Protein AF-A0A849DNP9-F1 (afdb_monomer_lite)

Radius of gyration: 22.74 Å; chains: 1; bounding box: 44×18×67 Å

Sequence (99 aa):
MVTGETSAVDPVRLRAVASEVEQAVAALDTAHRSRDGLLTPELPNWGAT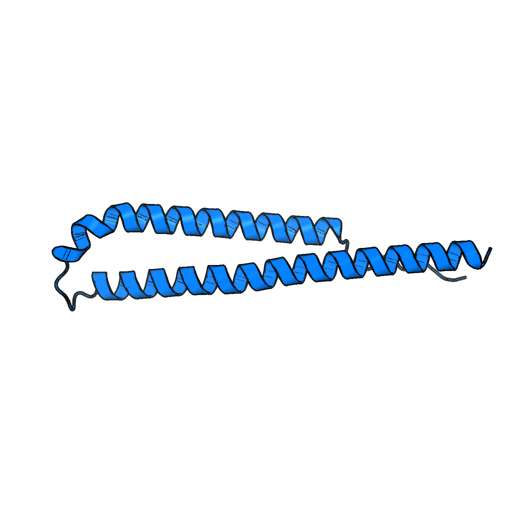SSARAASAAWATFVGRLAGDVRGLVDGMRTAADGYTAADANAARLLEKGR

Structure (mmCIF, N/CA/C/O backbone):
data_AF-A0A849DNP9-F1
#
_entry.id   AF-A0A849DNP9-F1
#
loop_
_atom_site.group_PDB
_atom_site.id
_atom_site.type_symbol
_atom_site.label_atom_id
_atom_site.label_alt_id
_atom_site.label_comp_id
_atom_site.label_asym_id
_atom_site.label_entity_id
_atom_site.label_seq_id
_atom_site.pdbx_PDB_ins_code
_atom_site.Cartn_x
_atom_site.Cartn_y
_atom_site.Cartn_z
_atom_s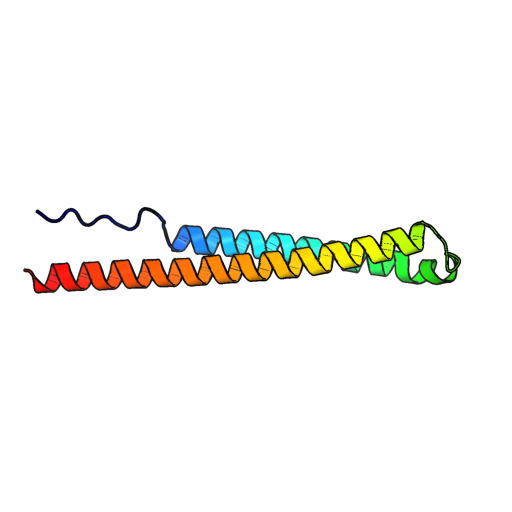ite.occupancy
_atom_site.B_iso_or_equiv
_atom_site.auth_seq_id
_atom_site.auth_comp_id
_atom_site.auth_asym_id
_atom_site.auth_atom_id
_atom_site.pdbx_PDB_model_num
ATOM 1 N N . MET A 1 1 ? -18.114 -9.471 40.247 1.00 35.16 1 MET A N 1
ATOM 2 C CA . MET A 1 1 ? -17.106 -8.408 40.064 1.00 35.16 1 MET A CA 1
ATOM 3 C C . MET A 1 1 ? -16.629 -8.530 38.626 1.00 35.16 1 MET A C 1
ATOM 5 O O . MET A 1 1 ? -15.911 -9.471 38.329 1.00 35.16 1 MET A O 1
ATOM 9 N N . VAL A 1 2 ? -17.171 -7.719 37.714 1.00 39.12 2 VAL A N 1
ATOM 10 C CA . VAL A 1 2 ? -16.818 -7.781 36.286 1.00 39.12 2 VAL A CA 1
ATOM 11 C C . VAL A 1 2 ? -15.537 -6.976 36.122 1.00 39.12 2 VAL A C 1
ATOM 13 O O . VAL A 1 2 ? -15.555 -5.754 36.243 1.00 39.12 2 VAL A O 1
ATOM 16 N N . THR A 1 3 ? -14.414 -7.663 35.953 1.00 42.81 3 THR A N 1
ATOM 17 C CA . THR A 1 3 ? -13.160 -7.041 35.537 1.00 42.81 3 THR A CA 1
ATOM 18 C C . THR A 1 3 ? -13.370 -6.540 34.117 1.00 42.81 3 THR A C 1
ATOM 20 O O . THR A 1 3 ? -13.560 -7.342 33.208 1.00 42.81 3 THR A O 1
ATOM 23 N N . GLY A 1 4 ? -13.432 -5.220 33.940 1.00 44.94 4 GLY A N 1
ATOM 24 C CA . GLY A 1 4 ? -13.426 -4.611 32.617 1.00 44.94 4 GLY A CA 1
ATOM 25 C C . GLY A 1 4 ? -12.100 -4.943 31.950 1.00 44.94 4 GLY A C 1
ATOM 26 O O . GLY A 1 4 ? -11.098 -4.292 32.229 1.00 44.94 4 GLY A O 1
ATOM 27 N N . GLU A 1 5 ? -12.077 -5.996 31.139 1.00 47.94 5 GLU A N 1
ATOM 28 C CA . GLU A 1 5 ? -10.987 -6.232 30.204 1.00 47.94 5 GLU A CA 1
ATOM 29 C C . GLU A 1 5 ? -11.062 -5.117 29.166 1.00 47.94 5 GLU A C 1
ATOM 31 O O . GLU A 1 5 ? -11.833 -5.176 28.211 1.00 47.94 5 GLU A O 1
ATOM 36 N N . THR A 1 6 ? -10.289 -4.058 29.398 1.00 53.12 6 THR A N 1
ATOM 37 C CA . THR A 1 6 ? -9.829 -3.167 28.338 1.00 53.12 6 THR A CA 1
ATOM 38 C C . THR A 1 6 ? -9.326 -4.061 27.214 1.00 53.12 6 THR A C 1
ATOM 40 O O . THR A 1 6 ? -8.527 -4.965 27.482 1.00 53.12 6 THR A O 1
ATOM 43 N N . SER A 1 7 ? -9.820 -3.862 25.991 1.00 54.88 7 SER A N 1
ATOM 44 C CA . SER A 1 7 ? -9.372 -4.623 24.827 1.00 54.88 7 SER A CA 1
ATOM 45 C C . SER A 1 7 ? -7.850 -4.825 24.867 1.00 54.88 7 SER A C 1
ATOM 47 O O . SER A 1 7 ? -7.100 -3.862 25.024 1.00 54.88 7 SER A O 1
ATOM 49 N N . ALA A 1 8 ? -7.371 -6.068 24.729 1.00 68.88 8 ALA A N 1
ATOM 50 C CA . ALA A 1 8 ? -5.933 -6.374 24.731 1.00 68.88 8 ALA A CA 1
ATOM 51 C C . ALA A 1 8 ? -5.159 -5.631 23.616 1.00 68.88 8 ALA A C 1
ATOM 53 O O . ALA A 1 8 ? -3.927 -5.609 23.608 1.00 68.88 8 ALA A O 1
ATOM 54 N N . VAL A 1 9 ? -5.886 -5.025 22.673 1.00 74.75 9 VAL A N 1
ATOM 55 C CA . VAL A 1 9 ? -5.376 -4.226 21.566 1.00 74.75 9 VAL A CA 1
ATOM 56 C C . VAL A 1 9 ? -5.774 -2.763 21.763 1.00 74.75 9 VAL A C 1
ATOM 58 O O . VAL A 1 9 ? -6.956 -2.427 21.725 1.00 74.75 9 VAL A O 1
ATOM 61 N N . ASP A 1 10 ? -4.771 -1.894 21.906 1.00 86.06 10 ASP A N 1
ATOM 62 C CA . ASP A 1 10 ? -4.949 -0.441 21.972 1.00 86.06 10 ASP A CA 1
ATOM 63 C C . ASP A 1 10 ? -5.261 0.135 20.571 1.00 86.06 10 ASP A C 1
ATOM 65 O O . ASP A 1 10 ? -4.401 0.090 19.675 1.00 86.06 10 ASP A O 1
ATOM 69 N N . PRO A 1 11 ? -6.459 0.711 20.355 1.00 87.38 11 PRO A N 1
ATOM 70 C CA . PRO A 1 11 ? -6.846 1.273 19.066 1.00 87.38 11 PRO A CA 1
ATOM 71 C C . PRO A 1 11 ? -6.008 2.495 18.657 1.00 87.38 11 PRO A C 1
ATOM 73 O O . PRO A 1 11 ? -5.878 2.765 17.463 1.00 87.38 11 PRO A O 1
ATOM 76 N N . VAL A 1 12 ? -5.409 3.238 19.597 1.00 89.75 12 VAL A N 1
ATOM 77 C CA . VAL A 1 12 ? -4.493 4.350 19.281 1.00 89.75 12 VAL A CA 1
ATOM 78 C C . VAL A 1 12 ? -3.210 3.804 18.669 1.00 89.75 12 VAL A C 1
ATOM 80 O O . VAL A 1 12 ? -2.789 4.256 17.602 1.00 89.75 12 VAL A O 1
ATOM 83 N N . ARG A 1 13 ? -2.626 2.779 19.295 1.00 90.31 13 ARG A N 1
ATOM 84 C CA . ARG A 1 13 ? -1.426 2.114 18.782 1.00 90.31 13 ARG A CA 1
ATOM 85 C C . ARG A 1 13 ? -1.663 1.494 17.407 1.00 90.31 13 ARG A C 1
ATOM 87 O O . ARG A 1 13 ? -0.804 1.608 16.537 1.00 90.31 13 ARG A O 1
ATOM 94 N N . LEU A 1 14 ? -2.831 0.895 17.178 1.00 90.38 14 LEU A N 1
ATOM 95 C CA . LEU A 1 14 ? -3.171 0.309 15.881 1.00 90.38 14 LEU A CA 1
ATOM 96 C C . LEU A 1 14 ? -3.264 1.370 14.766 1.00 90.38 14 LEU A C 1
ATOM 98 O O . LEU A 1 14 ? -2.750 1.159 13.667 1.00 90.38 14 LEU A O 1
ATOM 102 N N . ARG A 1 15 ? -3.835 2.548 15.058 1.00 92.12 15 ARG A N 1
ATOM 103 C CA . ARG A 1 15 ? -3.854 3.693 14.124 1.00 92.12 15 ARG A CA 1
ATOM 104 C C . ARG A 1 15 ? -2.457 4.270 13.871 1.00 92.12 15 ARG A C 1
ATOM 106 O O . ARG A 1 15 ? -2.173 4.689 12.747 1.00 92.12 15 ARG A O 1
ATOM 113 N N . ALA A 1 16 ? -1.586 4.273 14.882 1.00 92.50 16 ALA A N 1
ATOM 114 C CA . ALA A 1 16 ? -0.197 4.704 14.735 1.00 92.50 16 ALA A CA 1
ATOM 115 C C . ALA A 1 16 ? 0.572 3.781 13.777 1.00 92.50 16 ALA A C 1
ATOM 117 O O . ALA A 1 16 ? 1.138 4.265 12.800 1.00 92.50 16 ALA A O 1
ATOM 118 N N . VAL A 1 17 ? 0.482 2.458 13.968 1.00 92.00 17 VAL A N 1
ATOM 119 C CA . VAL A 1 17 ? 1.088 1.469 13.056 1.00 92.00 17 VAL A CA 1
ATOM 120 C C . VAL A 1 17 ? 0.549 1.626 11.632 1.00 92.00 17 VAL A C 1
ATOM 122 O O . VAL A 1 17 ? 1.319 1.621 10.675 1.00 92.00 17 VAL A O 1
ATOM 125 N N . ALA A 1 18 ? -0.761 1.836 11.471 1.00 93.31 18 ALA A N 1
ATOM 126 C CA . ALA A 1 18 ? -1.353 2.097 10.161 1.00 93.31 18 ALA A CA 1
ATOM 127 C C . ALA A 1 18 ? -0.762 3.342 9.478 1.00 93.31 18 ALA A C 1
ATOM 129 O O . ALA A 1 18 ? -0.476 3.316 8.283 1.00 93.31 18 ALA A O 1
ATOM 130 N N . SER A 1 19 ? -0.520 4.406 10.244 1.00 93.75 19 SER A N 1
ATOM 131 C CA . SER A 1 19 ? 0.093 5.640 9.740 1.00 93.75 19 SER A CA 1
ATOM 132 C C . SER A 1 19 ? 1.566 5.451 9.359 1.00 93.75 19 SER A C 1
ATOM 134 O O . SER A 1 19 ? 2.002 5.972 8.335 1.00 93.75 19 SER A O 1
ATOM 136 N N . GLU A 1 20 ? 2.336 4.698 10.148 1.00 93.81 20 GLU A N 1
ATOM 137 C CA . GLU A 1 20 ? 3.742 4.380 9.849 1.00 93.81 20 GLU A CA 1
ATOM 138 C C . GLU A 1 20 ? 3.874 3.560 8.561 1.00 93.81 20 GLU A C 1
ATOM 140 O O . GLU A 1 20 ? 4.697 3.860 7.694 1.00 93.81 20 GLU A O 1
ATOM 145 N N . VAL A 1 21 ? 3.016 2.552 8.407 1.00 92.69 21 VAL A N 1
ATOM 146 C CA . VAL A 1 21 ? 2.964 1.704 7.214 1.00 92.69 21 VAL A CA 1
ATOM 147 C C . VAL A 1 21 ? 2.591 2.524 5.969 1.00 92.69 21 VAL A C 1
ATOM 149 O O . VAL A 1 21 ? 3.209 2.364 4.914 1.00 92.69 21 VAL A O 1
ATOM 152 N N . GLU A 1 22 ? 1.635 3.448 6.085 1.00 92.19 22 GLU A N 1
ATOM 153 C CA . GLU A 1 22 ? 1.254 4.353 4.994 1.00 92.19 22 GLU A CA 1
ATOM 154 C C . GLU A 1 22 ? 2.409 5.286 4.584 1.00 92.19 22 GLU A C 1
ATOM 156 O O . GLU A 1 22 ? 2.680 5.452 3.391 1.00 92.19 22 GLU A O 1
ATOM 161 N N . GLN A 1 23 ? 3.156 5.831 5.551 1.00 92.38 23 GLN A N 1
ATOM 162 C CA . GLN A 1 23 ? 4.345 6.650 5.281 1.00 92.38 23 GLN A CA 1
ATOM 163 C C . GLN A 1 23 ? 5.445 5.859 4.563 1.00 92.38 23 GLN A C 1
ATOM 165 O O . GLN A 1 23 ? 6.052 6.368 3.617 1.00 92.38 23 GLN A O 1
ATOM 170 N N . ALA A 1 24 ? 5.683 4.608 4.965 1.00 90.50 24 ALA A N 1
ATOM 171 C CA . ALA A 1 24 ? 6.672 3.748 4.321 1.00 90.50 24 ALA A CA 1
ATOM 172 C C . ALA A 1 24 ? 6.328 3.481 2.843 1.00 90.50 24 ALA A C 1
ATOM 174 O O . ALA A 1 24 ? 7.207 3.533 1.979 1.00 90.50 24 ALA A O 1
ATOM 175 N N . VAL A 1 25 ? 5.049 3.264 2.523 1.00 90.75 25 VAL A N 1
ATOM 176 C CA . VAL A 1 25 ? 4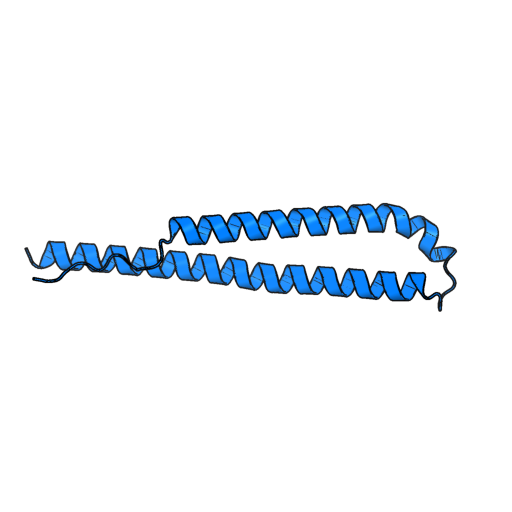.606 3.088 1.130 1.00 90.75 25 VAL A CA 1
ATOM 177 C C . VAL A 1 25 ? 4.694 4.379 0.330 1.00 90.75 25 VAL A C 1
ATOM 179 O O . VAL A 1 25 ? 5.123 4.339 -0.822 1.00 90.75 25 VAL A O 1
ATOM 182 N N . ALA A 1 26 ? 4.372 5.528 0.923 1.00 89.00 26 ALA A N 1
ATOM 183 C CA . ALA A 1 26 ? 4.557 6.818 0.261 1.00 89.00 26 ALA A CA 1
ATOM 184 C C . ALA A 1 26 ? 6.037 7.087 -0.085 1.00 89.00 26 ALA A C 1
ATOM 186 O O . ALA A 1 26 ? 6.347 7.618 -1.159 1.00 89.00 26 ALA A O 1
ATOM 187 N N . ALA A 1 27 ? 6.963 6.681 0.791 1.00 90.50 27 ALA A N 1
ATOM 188 C CA . ALA A 1 27 ? 8.398 6.754 0.530 1.00 90.50 27 ALA A CA 1
ATOM 189 C C . ALA A 1 27 ? 8.823 5.814 -0.613 1.00 90.50 27 ALA A C 1
ATOM 191 O O . ALA A 1 27 ? 9.572 6.230 -1.500 1.00 90.50 27 ALA A O 1
ATOM 192 N N . LEU A 1 28 ? 8.306 4.579 -0.640 1.00 89.94 28 LEU A N 1
ATOM 193 C CA . LEU A 1 28 ? 8.564 3.627 -1.722 1.00 89.94 28 LEU A CA 1
ATOM 194 C C . LEU A 1 28 ? 8.041 4.132 -3.075 1.00 89.94 28 LEU A C 1
ATOM 196 O O . LEU A 1 28 ? 8.759 4.062 -4.071 1.00 89.94 28 LEU A O 1
ATOM 200 N N . ASP A 1 29 ? 6.824 4.674 -3.114 1.00 89.12 29 ASP A N 1
ATOM 201 C CA . ASP A 1 29 ? 6.237 5.254 -4.326 1.00 89.12 29 ASP A CA 1
ATOM 202 C C . ASP A 1 29 ? 7.056 6.451 -4.832 1.00 89.12 29 ASP A C 1
ATOM 204 O O . ASP A 1 29 ? 7.342 6.576 -6.024 1.00 89.12 29 ASP A O 1
ATOM 208 N N . THR A 1 30 ? 7.529 7.301 -3.919 1.00 91.25 30 THR A N 1
ATOM 209 C CA . THR A 1 30 ? 8.418 8.419 -4.263 1.00 91.25 30 THR A CA 1
ATOM 210 C C . THR A 1 30 ? 9.740 7.924 -4.857 1.00 91.25 30 THR A C 1
ATOM 212 O O . THR A 1 30 ? 10.190 8.445 -5.881 1.00 91.25 30 THR A O 1
ATOM 215 N N . ALA A 1 31 ? 10.348 6.894 -4.263 1.00 89.44 31 ALA A N 1
ATOM 216 C CA . ALA A 1 31 ? 11.560 6.277 -4.795 1.00 89.44 31 ALA A CA 1
ATOM 217 C C . ALA A 1 31 ? 11.319 5.647 -6.178 1.00 89.44 31 ALA A C 1
ATOM 219 O O . ALA A 1 31 ? 12.147 5.805 -7.078 1.00 89.44 31 ALA A O 1
ATOM 220 N N . HIS A 1 32 ? 10.170 4.995 -6.379 1.00 89.31 32 HIS A N 1
ATOM 221 C CA . HIS A 1 32 ? 9.776 4.433 -7.668 1.00 89.31 32 HIS A CA 1
ATOM 222 C C . HIS A 1 32 ? 9.615 5.515 -8.741 1.00 89.31 32 HIS A C 1
ATOM 224 O O . HIS A 1 32 ? 10.205 5.372 -9.810 1.00 89.31 32 HIS A O 1
ATOM 230 N N . ARG A 1 33 ? 8.909 6.614 -8.446 1.00 88.62 33 ARG A N 1
ATOM 231 C CA . ARG A 1 33 ? 8.745 7.753 -9.366 1.00 88.62 33 ARG A CA 1
ATOM 232 C C . ARG A 1 33 ? 10.071 8.428 -9.705 1.00 88.62 33 ARG A C 1
ATOM 234 O O . ARG A 1 33 ? 10.299 8.771 -10.860 1.00 88.62 33 ARG A O 1
ATOM 241 N N . SER A 1 34 ? 10.960 8.585 -8.723 1.00 90.62 34 SER A N 1
ATOM 242 C CA . SER A 1 34 ? 12.311 9.119 -8.945 1.00 90.62 34 SER A CA 1
ATOM 243 C C . SER A 1 34 ? 13.107 8.230 -9.905 1.00 90.62 34 SER A C 1
ATOM 245 O O . SER A 1 34 ? 13.638 8.697 -10.913 1.00 90.62 34 SER A O 1
ATOM 247 N N . ARG A 1 35 ? 13.110 6.918 -9.649 1.00 88.50 35 ARG A N 1
ATOM 248 C CA . ARG A 1 35 ? 13.741 5.919 -10.515 1.00 88.50 35 ARG A CA 1
ATOM 249 C C . ARG A 1 35 ? 13.130 5.912 -11.917 1.00 88.50 35 ARG A C 1
ATOM 251 O O . ARG A 1 35 ? 13.870 5.867 -12.892 1.00 88.50 35 ARG A O 1
ATOM 258 N N . ASP A 1 36 ? 11.814 6.008 -12.047 1.00 86.00 36 ASP A N 1
ATOM 259 C CA . ASP A 1 36 ? 11.159 6.077 -13.354 1.00 86.00 36 ASP A CA 1
ATOM 260 C C . ASP A 1 36 ? 11.515 7.365 -14.105 1.00 86.00 36 ASP A C 1
ATOM 262 O O . ASP A 1 36 ? 11.749 7.313 -15.311 1.00 86.00 36 ASP A O 1
ATOM 266 N N . GLY A 1 37 ? 11.661 8.495 -13.409 1.00 85.75 37 GLY A N 1
ATOM 267 C CA . GLY A 1 37 ? 12.164 9.740 -13.994 1.00 85.75 37 GLY A CA 1
ATOM 268 C C . GLY A 1 37 ? 13.582 9.610 -14.559 1.00 85.75 37 GLY A C 1
ATOM 269 O O . GLY A 1 37 ? 13.865 10.152 -15.625 1.00 85.75 37 GLY A O 1
ATOM 270 N N . LEU A 1 38 ? 14.450 8.839 -13.896 1.00 87.88 38 LEU A N 1
ATOM 271 C CA . LEU A 1 38 ? 15.810 8.558 -14.372 1.00 87.88 38 LEU A CA 1
ATOM 272 C C . LEU A 1 38 ? 15.840 7.588 -15.558 1.00 87.88 38 LEU A C 1
ATOM 274 O O . LEU A 1 38 ? 16.702 7.706 -16.423 1.00 87.88 38 LEU A O 1
ATOM 278 N N . LEU A 1 39 ? 14.924 6.619 -15.602 1.00 85.25 39 LEU A N 1
ATOM 279 C CA . LEU A 1 39 ? 14.960 5.546 -16.597 1.00 85.25 39 LEU A CA 1
ATOM 280 C C . LEU A 1 39 ? 14.108 5.813 -17.834 1.00 85.25 39 LEU A C 1
ATOM 282 O O . LEU A 1 39 ? 14.401 5.268 -18.893 1.00 85.25 39 LEU A O 1
ATOM 286 N N . THR A 1 40 ? 13.070 6.644 -17.733 1.00 84.31 40 THR A N 1
ATOM 287 C CA . THR A 1 40 ? 12.193 6.976 -18.867 1.00 84.31 40 THR A CA 1
ATOM 288 C C . THR A 1 40 ? 12.962 7.495 -20.092 1.00 84.31 40 THR A C 1
ATOM 290 O O . THR A 1 40 ? 12.657 7.030 -21.192 1.00 84.31 40 THR A O 1
ATOM 293 N N . PRO A 1 41 ? 13.982 8.368 -19.951 1.00 85.00 41 PRO A N 1
ATOM 294 C CA . PRO A 1 41 ? 14.811 8.804 -21.080 1.00 85.00 41 PRO A CA 1
ATOM 295 C C . PRO A 1 41 ? 15.628 7.677 -21.728 1.00 85.00 41 PRO A C 1
ATOM 297 O O . PRO A 1 41 ? 15.917 7.739 -22.918 1.00 85.00 41 PRO A O 1
ATOM 300 N N . GLU A 1 42 ? 15.969 6.636 -20.964 1.00 84.56 42 GLU A N 1
ATOM 301 C CA . GLU A 1 42 ? 16.799 5.512 -21.412 1.00 84.56 42 GLU A CA 1
ATOM 302 C C . GLU A 1 42 ? 15.981 4.370 -22.041 1.00 84.56 42 GLU A C 1
ATOM 304 O O . GLU A 1 42 ? 16.494 3.606 -22.860 1.00 84.56 42 GLU A O 1
ATOM 309 N N . LEU A 1 43 ? 14.687 4.262 -21.712 1.00 81.62 43 LEU A N 1
ATOM 310 C CA . LEU A 1 43 ? 13.790 3.207 -22.208 1.00 81.62 43 LEU A CA 1
ATOM 311 C C . LEU A 1 43 ? 13.740 3.052 -23.743 1.00 81.62 43 LEU A C 1
ATOM 313 O O . LEU A 1 43 ? 13.597 1.911 -24.193 1.00 81.62 43 LEU A O 1
ATOM 317 N N . PRO A 1 44 ? 13.827 4.116 -24.568 1.00 84.75 44 PRO A N 1
ATOM 318 C CA . PRO A 1 44 ? 13.902 3.980 -26.024 1.00 84.75 44 PRO A CA 1
ATOM 319 C C . PRO A 1 44 ? 15.209 3.337 -26.512 1.00 84.75 44 PRO A C 1
ATOM 321 O O . PRO A 1 44 ? 15.203 2.653 -27.534 1.00 84.75 44 PRO A O 1
ATOM 324 N N . ASN A 1 45 ? 16.308 3.520 -25.773 1.00 86.19 45 ASN A N 1
ATOM 325 C CA . ASN A 1 45 ? 17.632 2.972 -26.095 1.00 86.19 45 ASN A CA 1
ATOM 326 C C . ASN A 1 45 ? 17.746 1.499 -25.686 1.00 86.19 45 ASN A C 1
ATOM 328 O O . ASN A 1 45 ? 18.524 0.723 -26.241 1.00 86.19 45 ASN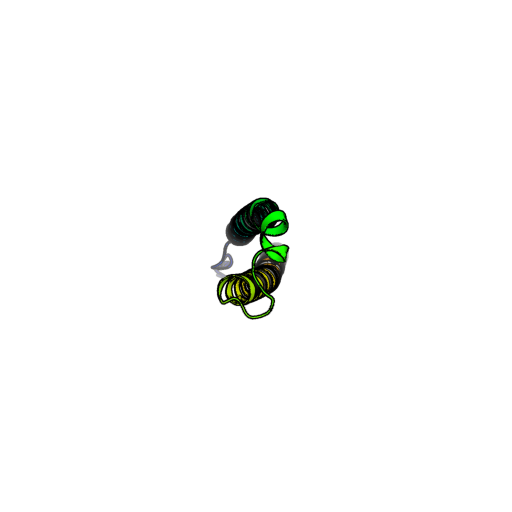 A O 1
ATOM 332 N N . TRP A 1 46 ? 16.946 1.097 -24.703 1.00 81.75 46 TRP A N 1
ATOM 333 C CA . TRP A 1 46 ? 16.813 -0.279 -24.266 1.00 81.75 46 TRP A CA 1
ATOM 334 C C . TRP A 1 46 ? 15.919 -1.011 -25.262 1.00 81.75 46 TRP A C 1
ATOM 336 O O . TRP A 1 46 ? 14.692 -0.980 -25.145 1.00 81.75 46 TRP A O 1
ATOM 346 N N . GLY A 1 47 ? 16.536 -1.648 -26.263 1.00 81.19 47 GLY A N 1
ATOM 347 C CA . GLY A 1 47 ? 15.833 -2.422 -27.290 1.00 81.19 47 GLY A CA 1
ATOM 348 C C . GLY A 1 47 ? 14.676 -3.255 -26.717 1.00 81.19 47 GLY A C 1
ATOM 349 O O . GLY A 1 47 ? 14.711 -3.679 -25.558 1.00 81.19 47 GLY A O 1
ATOM 350 N N . ALA A 1 48 ? 13.627 -3.472 -27.516 1.00 76.19 48 ALA A N 1
ATOM 351 C CA . ALA A 1 48 ? 12.316 -3.933 -27.040 1.00 76.19 48 ALA A CA 1
ATOM 352 C C . ALA A 1 48 ? 12.340 -5.208 -26.167 1.00 76.19 48 ALA A C 1
ATOM 354 O O . ALA A 1 48 ? 11.490 -5.363 -25.295 1.00 76.19 48 ALA A O 1
ATOM 355 N N . THR A 1 49 ? 13.325 -6.088 -26.364 1.00 77.69 49 THR A N 1
ATOM 356 C CA . THR A 1 49 ? 13.510 -7.356 -25.638 1.00 77.69 49 THR A CA 1
ATOM 357 C C . THR A 1 49 ? 14.603 -7.306 -24.566 1.00 77.69 49 THR A C 1
ATOM 359 O O . THR A 1 49 ? 15.037 -8.346 -24.074 1.00 77.69 49 THR A O 1
ATOM 362 N N . SER A 1 50 ? 15.101 -6.121 -24.218 1.00 88.81 50 SER A N 1
ATOM 363 C CA . SER A 1 50 ? 16.172 -5.986 -23.233 1.00 88.81 50 SER A CA 1
ATOM 364 C C . SER A 1 50 ? 15.717 -6.448 -21.845 1.00 88.81 50 SER A C 1
ATOM 366 O O . SER A 1 50 ? 14.619 -6.135 -21.373 1.00 88.81 50 SER A O 1
ATOM 368 N N . SER A 1 51 ? 16.607 -7.161 -21.154 1.00 87.44 51 SER A N 1
ATOM 369 C CA . SER A 1 51 ? 16.402 -7.592 -19.769 1.00 87.44 51 SER A CA 1
ATOM 370 C C . SER A 1 51 ? 16.154 -6.408 -18.830 1.00 87.44 51 SER A C 1
ATOM 372 O O . SER A 1 51 ? 15.345 -6.520 -17.913 1.00 87.44 51 SER A O 1
ATOM 374 N N . ALA A 1 52 ? 16.773 -5.254 -19.098 1.00 85.12 52 ALA A N 1
ATOM 375 C CA . ALA A 1 52 ? 16.555 -4.016 -18.354 1.00 85.12 52 ALA A CA 1
ATOM 376 C C . ALA A 1 52 ? 15.096 -3.530 -18.437 1.00 85.12 52 ALA A C 1
ATOM 378 O O . ALA A 1 52 ? 14.495 -3.188 -17.416 1.00 85.12 52 ALA A O 1
ATOM 379 N N . ARG A 1 53 ? 14.485 -3.559 -19.629 1.00 84.25 53 ARG A N 1
ATOM 380 C CA . ARG A 1 53 ? 13.079 -3.175 -19.821 1.00 84.25 53 ARG A CA 1
ATOM 381 C C . ARG A 1 53 ? 12.124 -4.156 -19.141 1.00 84.25 53 ARG A C 1
ATOM 383 O O . ARG A 1 53 ? 11.192 -3.719 -18.466 1.00 84.25 53 ARG A O 1
ATOM 390 N N . ALA A 1 54 ? 12.385 -5.459 -19.257 1.00 88.88 54 ALA A N 1
ATOM 391 C CA . ALA A 1 54 ? 11.601 -6.491 -18.577 1.00 88.88 54 ALA A CA 1
ATOM 392 C C . ALA A 1 54 ? 11.682 -6.362 -17.043 1.00 88.88 54 ALA A C 1
ATOM 394 O O . ALA A 1 54 ? 10.653 -6.356 -16.369 1.00 88.88 54 ALA A O 1
ATOM 395 N N . ALA A 1 55 ? 12.887 -6.173 -16.494 1.00 88.75 55 ALA A N 1
ATOM 396 C CA . ALA A 1 55 ? 13.096 -5.937 -15.066 1.00 88.75 55 ALA A CA 1
ATOM 397 C C . ALA A 1 55 ? 12.395 -4.655 -14.589 1.00 88.75 55 ALA A C 1
ATOM 399 O O . ALA A 1 55 ? 11.810 -4.633 -13.508 1.00 88.75 55 ALA A O 1
ATOM 400 N N . SER A 1 56 ? 12.392 -3.605 -15.417 1.00 86.62 56 SER A N 1
ATOM 401 C CA . SER A 1 56 ? 11.690 -2.356 -15.123 1.00 86.62 56 SER A CA 1
ATOM 402 C C . SER A 1 56 ? 10.178 -2.537 -14.995 1.00 86.62 56 SER A C 1
ATOM 404 O O . SER A 1 56 ? 9.583 -2.070 -14.025 1.00 86.62 56 SER A O 1
ATOM 406 N N . ALA A 1 57 ? 9.563 -3.260 -15.932 1.00 87.50 57 ALA A N 1
ATOM 407 C CA . ALA A 1 57 ? 8.134 -3.559 -15.889 1.00 87.50 57 ALA A CA 1
ATOM 408 C C . ALA A 1 57 ? 7.763 -4.470 -14.703 1.00 87.50 57 ALA A C 1
ATOM 410 O O . ALA A 1 57 ? 6.736 -4.261 -14.049 1.00 87.50 57 ALA A O 1
ATOM 411 N N . ALA A 1 58 ? 8.611 -5.458 -14.396 1.00 91.12 58 ALA A N 1
ATOM 412 C CA . ALA A 1 58 ? 8.430 -6.335 -13.242 1.00 91.12 58 ALA A CA 1
ATOM 413 C C . ALA A 1 58 ? 8.481 -5.551 -11.920 1.00 91.12 58 ALA A C 1
ATOM 415 O O . ALA A 1 58 ? 7.624 -5.749 -11.059 1.00 91.12 58 ALA A O 1
ATOM 416 N N . TRP A 1 59 ? 9.430 -4.618 -11.787 1.00 88.62 59 TRP A N 1
ATOM 417 C CA . TRP A 1 59 ? 9.531 -3.736 -10.625 1.00 88.62 59 TRP A CA 1
ATOM 418 C C . TRP A 1 59 ? 8.289 -2.854 -10.450 1.00 88.62 59 TRP A C 1
ATOM 420 O O . TRP A 1 59 ? 7.709 -2.837 -9.366 1.00 88.62 59 TRP A O 1
ATOM 430 N N . ALA A 1 60 ? 7.825 -2.191 -11.514 1.00 88.69 60 ALA A N 1
ATOM 431 C CA . ALA A 1 60 ? 6.617 -1.363 -11.458 1.00 88.69 60 ALA A CA 1
ATOM 432 C C . ALA A 1 60 ? 5.378 -2.176 -11.035 1.00 88.69 60 ALA A C 1
ATOM 434 O O . ALA A 1 60 ? 4.591 -1.748 -10.191 1.00 88.69 60 ALA A O 1
ATOM 435 N N . THR A 1 61 ? 5.243 -3.400 -11.560 1.00 92.94 61 THR A N 1
ATOM 436 C CA . THR A 1 61 ? 4.162 -4.320 -11.170 1.00 92.94 61 THR A CA 1
ATOM 437 C C . THR A 1 61 ? 4.243 -4.692 -9.690 1.00 92.94 61 THR A C 1
ATOM 439 O O . THR A 1 61 ? 3.223 -4.716 -9.002 1.00 92.94 61 THR A O 1
ATOM 442 N N . PHE A 1 62 ? 5.446 -4.988 -9.192 1.00 92.19 62 PHE A N 1
ATOM 443 C CA . PHE A 1 62 ? 5.671 -5.330 -7.791 1.00 92.19 62 PHE A CA 1
ATOM 444 C C . PHE A 1 62 ? 5.302 -4.172 -6.856 1.00 92.19 62 PHE A C 1
ATOM 446 O O . PHE A 1 62 ? 4.529 -4.379 -5.922 1.00 92.19 62 PHE A O 1
ATOM 453 N N . VAL A 1 63 ? 5.784 -2.956 -7.138 1.00 90.81 63 VAL A N 1
ATOM 454 C CA . VAL A 1 63 ? 5.472 -1.764 -6.331 1.00 90.81 63 VAL A CA 1
ATOM 455 C C . VAL A 1 63 ? 3.970 -1.480 -6.333 1.00 90.81 63 VAL A C 1
ATOM 457 O O . VAL A 1 63 ? 3.397 -1.243 -5.272 1.00 90.81 63 VAL A O 1
ATOM 460 N N . GLY A 1 64 ? 3.312 -1.573 -7.494 1.00 89.62 64 GLY A N 1
ATOM 461 C CA . GLY A 1 64 ? 1.866 -1.374 -7.601 1.00 89.62 64 GLY A CA 1
ATOM 462 C C . GLY A 1 64 ? 1.054 -2.373 -6.770 1.00 89.62 64 GLY A C 1
ATOM 463 O O . GLY A 1 64 ? 0.109 -1.977 -6.088 1.00 89.62 64 GLY A O 1
ATOM 464 N N . ARG A 1 65 ? 1.440 -3.658 -6.774 1.00 93.12 65 ARG A N 1
ATOM 465 C CA . ARG A 1 65 ? 0.799 -4.686 -5.933 1.00 93.12 65 ARG A CA 1
ATOM 466 C C . ARG A 1 65 ? 1.021 -4.422 -4.451 1.00 93.12 65 ARG A C 1
ATOM 468 O O . ARG A 1 65 ? 0.053 -4.375 -3.703 1.00 93.12 65 ARG A O 1
ATOM 475 N N . LEU A 1 66 ? 2.268 -4.171 -4.051 1.00 90.81 66 LEU A N 1
ATOM 476 C CA . LEU A 1 66 ? 2.614 -3.901 -2.658 1.00 90.81 66 LEU A CA 1
ATOM 477 C C . LEU A 1 66 ? 1.859 -2.682 -2.110 1.00 90.81 66 LEU A C 1
ATOM 479 O O . LEU A 1 66 ? 1.350 -2.728 -0.995 1.00 90.81 66 LEU A O 1
ATOM 483 N N . ALA A 1 67 ? 1.732 -1.612 -2.898 1.00 89.50 67 ALA A N 1
ATOM 484 C CA . ALA A 1 67 ? 0.952 -0.440 -2.508 1.00 89.50 67 ALA A CA 1
ATOM 485 C C . ALA A 1 67 ? -0.539 -0.770 -2.306 1.00 89.50 67 ALA A C 1
ATOM 487 O O . ALA A 1 67 ? -1.160 -0.265 -1.369 1.00 89.50 67 ALA A O 1
ATOM 488 N N . GLY A 1 68 ? -1.110 -1.628 -3.158 1.00 90.62 68 GLY A N 1
ATOM 489 C CA . GLY A 1 68 ? -2.482 -2.118 -3.019 1.00 90.62 68 GLY A CA 1
ATOM 490 C C . GLY A 1 68 ? -2.685 -2.963 -1.759 1.00 90.62 68 GLY A C 1
ATOM 491 O O . GLY A 1 68 ? -3.590 -2.676 -0.973 1.00 90.62 68 GLY A O 1
ATOM 492 N N . ASP A 1 69 ? -1.814 -3.947 -1.536 1.00 92.75 69 ASP A N 1
ATOM 493 C CA . ASP A 1 69 ? -1.865 -4.841 -0.372 1.00 92.75 69 ASP A CA 1
ATOM 494 C C . ASP A 1 69 ? -1.722 -4.055 0.936 1.00 92.75 69 ASP A C 1
ATOM 496 O O . ASP A 1 69 ? -2.479 -4.259 1.888 1.00 92.75 69 ASP A O 1
ATOM 500 N N . VAL A 1 70 ? -0.792 -3.097 0.971 1.00 92.88 70 VAL A N 1
ATOM 501 C CA . VAL A 1 70 ? -0.595 -2.239 2.138 1.00 92.88 70 VAL A CA 1
ATOM 502 C C . VAL A 1 70 ? -1.799 -1.336 2.384 1.00 92.88 70 VAL A C 1
ATOM 504 O O . VAL A 1 70 ? -2.204 -1.193 3.536 1.00 92.88 70 VAL A O 1
ATOM 507 N N . ARG A 1 71 ? -2.410 -0.754 1.345 1.00 90.69 71 ARG A N 1
ATOM 508 C CA . ARG A 1 71 ? -3.641 0.031 1.522 1.00 90.69 71 ARG A CA 1
ATOM 509 C C . ARG A 1 71 ? -4.741 -0.824 2.157 1.00 90.69 71 ARG A C 1
ATOM 511 O O . ARG A 1 71 ? -5.340 -0.394 3.137 1.00 90.69 71 ARG A O 1
ATOM 518 N N . GLY A 1 72 ? -4.931 -2.054 1.674 1.00 92.62 72 GLY A N 1
ATOM 519 C CA . GLY A 1 72 ? -5.877 -2.999 2.272 1.00 92.62 72 GLY A CA 1
ATOM 520 C C . GLY A 1 72 ? -5.568 -3.307 3.742 1.00 92.62 72 GLY A C 1
ATOM 521 O O . GLY A 1 72 ? -6.474 -3.333 4.575 1.00 92.62 72 GLY A O 1
ATOM 522 N N . LEU A 1 73 ? -4.289 -3.476 4.088 1.00 92.81 73 LEU A N 1
ATOM 523 C CA . LEU A 1 73 ? -3.855 -3.689 5.470 1.00 92.81 73 LEU A CA 1
ATOM 524 C C . LEU A 1 73 ? -4.123 -2.462 6.360 1.00 92.81 73 LEU A C 1
ATOM 526 O O . LEU A 1 73 ? -4.633 -2.610 7.469 1.00 92.81 73 LEU A O 1
ATOM 530 N N . VAL A 1 74 ? -3.800 -1.257 5.884 1.00 94.50 74 VAL A N 1
ATOM 531 C CA . VAL A 1 74 ? -4.033 0.015 6.589 1.00 94.50 74 VAL A CA 1
ATOM 532 C C . VAL A 1 74 ? -5.521 0.227 6.856 1.00 94.50 74 VAL A C 1
ATOM 534 O O . VAL A 1 74 ? -5.900 0.542 7.986 1.00 94.50 74 VAL A O 1
ATOM 537 N N . ASP A 1 75 ? -6.368 -0.010 5.857 1.00 94.44 75 ASP A N 1
ATOM 538 C CA . ASP A 1 75 ? -7.821 0.096 5.996 1.00 94.44 75 ASP A CA 1
ATOM 539 C C . ASP A 1 75 ? -8.367 -0.944 6.988 1.00 94.44 75 ASP A C 1
ATOM 541 O O . ASP A 1 75 ? -9.214 -0.626 7.829 1.00 94.44 75 ASP A O 1
ATOM 545 N N . GLY A 1 76 ? -7.822 -2.166 6.969 1.00 93.94 76 GLY A N 1
ATOM 546 C CA . GLY A 1 76 ? -8.134 -3.208 7.947 1.00 93.94 76 GLY A CA 1
ATOM 547 C C . GLY A 1 76 ? -7.756 -2.815 9.379 1.00 93.94 76 GLY A C 1
ATOM 548 O O . GLY A 1 76 ? -8.564 -2.970 10.295 1.00 93.94 76 GLY A O 1
ATOM 549 N N . MET A 1 77 ? -6.564 -2.242 9.580 1.00 92.12 77 MET A N 1
ATOM 550 C CA . MET A 1 77 ? -6.111 -1.759 10.891 1.00 92.12 77 MET A CA 1
ATOM 551 C C . MET A 1 77 ? -6.982 -0.612 11.417 1.00 92.12 77 MET A C 1
ATOM 553 O O . MET A 1 77 ? -7.342 -0.606 12.594 1.00 92.12 77 MET A O 1
ATOM 557 N N . ARG A 1 78 ? -7.368 0.336 10.555 1.00 92.94 78 ARG A N 1
ATOM 558 C CA . ARG A 1 78 ? -8.276 1.437 10.919 1.00 92.94 78 ARG A CA 1
ATOM 559 C C . ARG A 1 78 ? -9.660 0.917 11.306 1.00 92.94 78 ARG A C 1
ATOM 561 O O . ARG A 1 78 ? -10.157 1.259 12.375 1.00 92.94 78 ARG A O 1
ATOM 568 N N . THR A 1 79 ? -10.218 0.015 10.500 1.00 94.06 79 THR A N 1
ATOM 569 C CA . THR A 1 79 ? -11.513 -0.631 10.771 1.00 94.06 79 THR A CA 1
ATOM 570 C C . THR A 1 79 ? -11.499 -1.381 12.104 1.00 94.06 79 THR A C 1
ATOM 572 O O . THR A 1 79 ? -12.422 -1.248 12.908 1.00 94.06 79 THR A O 1
ATOM 575 N N . ALA A 1 80 ? -10.435 -2.140 12.379 1.00 90.75 80 ALA A N 1
ATOM 576 C CA . ALA A 1 80 ? -10.279 -2.839 13.649 1.00 90.75 80 ALA A CA 1
ATOM 577 C C . ALA A 1 80 ? -10.162 -1.862 14.835 1.00 90.75 80 ALA A C 1
ATOM 579 O O . ALA A 1 80 ? -10.798 -2.078 15.866 1.00 90.75 80 ALA A O 1
ATOM 580 N N . ALA A 1 81 ? -9.416 -0.761 14.690 1.00 91.62 81 ALA A N 1
ATOM 581 C CA . ALA A 1 81 ? -9.291 0.257 15.734 1.00 91.62 81 ALA A CA 1
ATOM 582 C C . ALA A 1 81 ? -10.641 0.910 16.079 1.00 91.62 81 ALA A C 1
ATOM 584 O O . ALA A 1 81 ? -10.944 1.142 17.254 1.00 91.62 81 ALA A O 1
ATOM 585 N N . ASP A 1 82 ? -11.468 1.181 15.071 1.00 90.81 82 ASP A N 1
ATOM 586 C CA . ASP A 1 82 ? -12.819 1.712 15.263 1.00 90.81 82 ASP A CA 1
ATOM 587 C C . ASP A 1 82 ? -13.729 0.688 15.959 1.0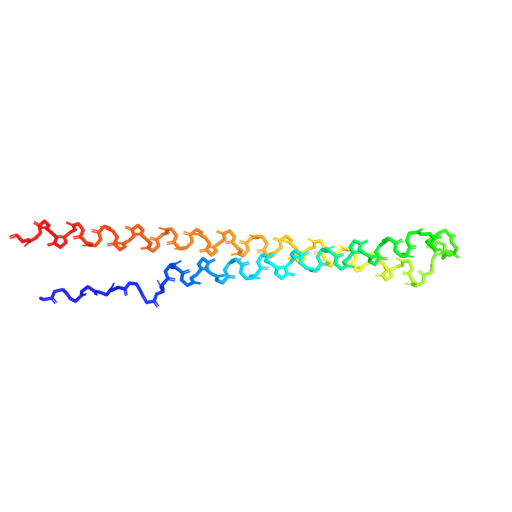0 90.81 82 ASP A C 1
ATOM 589 O O . ASP A 1 82 ? -14.459 1.045 16.887 1.00 90.81 82 ASP A O 1
ATOM 593 N N . GLY A 1 83 ? -13.616 -0.596 15.599 1.00 89.50 83 GLY A N 1
ATOM 594 C CA . GLY A 1 83 ? -14.318 -1.692 16.271 1.00 89.50 83 GLY A CA 1
ATOM 595 C C . GLY A 1 83 ? -13.984 -1.798 17.763 1.00 89.50 83 GLY A C 1
ATOM 596 O O . GLY A 1 83 ? -14.893 -1.877 18.590 1.00 89.50 83 GLY A O 1
ATOM 597 N N . TYR A 1 84 ? -12.699 -1.727 18.124 1.00 88.31 84 TYR A N 1
ATOM 598 C CA . TYR A 1 84 ? -12.273 -1.735 19.529 1.00 88.31 84 TYR A CA 1
ATOM 599 C C . TYR A 1 84 ? -12.752 -0.494 20.289 1.00 88.31 84 TYR A C 1
ATOM 601 O O . TYR A 1 84 ? -13.278 -0.620 21.391 1.00 88.31 84 TYR A O 1
ATOM 609 N N . THR A 1 85 ? -12.682 0.687 19.665 1.00 86.75 85 THR A N 1
ATOM 610 C CA . THR A 1 85 ? -13.187 1.936 20.266 1.00 86.75 85 THR A CA 1
ATOM 611 C C . THR A 1 85 ? -14.687 1.829 20.593 1.00 86.75 85 THR A C 1
ATOM 613 O O . THR A 1 85 ? -15.129 2.243 21.665 1.00 86.75 85 THR A O 1
ATOM 616 N N . ALA A 1 86 ? -15.483 1.247 19.690 1.00 83.94 86 ALA A N 1
ATOM 617 C CA . ALA A 1 86 ? -16.916 1.052 19.900 1.00 83.94 86 ALA A CA 1
ATOM 618 C C . ALA A 1 86 ? -17.223 0.010 20.991 1.00 83.94 86 ALA A C 1
ATOM 620 O O . ALA A 1 86 ? -18.152 0.200 21.782 1.00 83.94 86 ALA A O 1
ATOM 621 N N . ALA A 1 87 ? -16.447 -1.077 21.049 1.00 82.25 87 ALA A N 1
ATOM 622 C CA . ALA A 1 87 ? -16.585 -2.104 22.078 1.00 82.25 87 ALA A CA 1
ATOM 623 C C . ALA A 1 87 ? -16.313 -1.535 23.480 1.00 82.25 87 ALA A C 1
ATOM 625 O O . ALA A 1 87 ? -17.143 -1.715 24.377 1.00 82.25 87 ALA A O 1
ATOM 626 N N . ASP A 1 88 ? -15.223 -0.777 23.637 1.00 81.31 88 ASP A N 1
ATOM 627 C CA . ASP A 1 88 ? -14.851 -0.130 24.899 1.00 81.31 88 ASP A CA 1
ATOM 628 C C . ASP A 1 88 ? -15.926 0.876 25.351 1.00 81.31 88 ASP A C 1
ATOM 630 O O . ASP A 1 88 ? -16.353 0.869 26.509 1.00 81.31 88 ASP A O 1
ATOM 634 N N . ALA A 1 89 ? -16.448 1.692 24.426 1.00 80.25 89 ALA A N 1
ATOM 635 C CA . ALA A 1 89 ? -17.521 2.643 24.720 1.00 80.25 89 ALA A CA 1
ATOM 636 C C . ALA A 1 89 ? -18.822 1.949 25.170 1.00 80.25 89 ALA A C 1
ATOM 638 O O . ALA A 1 89 ? -19.493 2.401 26.104 1.00 80.25 89 ALA A O 1
ATOM 639 N N . ASN A 1 90 ? -19.190 0.831 24.536 1.00 81.44 90 ASN A N 1
ATOM 640 C CA . ASN A 1 90 ? -20.371 0.071 24.940 1.00 81.44 90 ASN A CA 1
ATOM 641 C C . ASN A 1 90 ? -20.178 -0.607 26.306 1.00 81.44 90 ASN A C 1
ATOM 643 O O . ASN A 1 90 ? -21.111 -0.610 27.114 1.00 81.44 90 ASN A O 1
ATOM 647 N N . ALA A 1 91 ? -18.984 -1.135 26.585 1.00 79.94 91 ALA A N 1
ATOM 648 C CA . ALA A 1 91 ? -18.646 -1.715 27.882 1.00 79.94 91 ALA A CA 1
ATOM 649 C C . ALA A 1 91 ? -18.740 -0.672 29.010 1.00 79.94 91 ALA A C 1
ATOM 651 O O . ALA A 1 91 ? -19.394 -0.928 30.023 1.00 79.94 91 ALA A O 1
ATOM 652 N N . ALA A 1 92 ? -18.191 0.530 28.804 1.00 78.31 92 ALA A N 1
ATOM 653 C CA . ALA A 1 92 ? -18.286 1.635 29.761 1.00 78.31 92 ALA A CA 1
ATOM 654 C C . ALA A 1 92 ? -19.748 2.001 30.080 1.00 78.31 92 ALA A C 1
ATOM 656 O O . ALA A 1 92 ? -20.141 2.064 31.245 1.00 78.31 92 ALA A O 1
ATOM 657 N N . ARG A 1 93 ? -20.593 2.132 29.050 1.00 78.75 93 ARG A N 1
ATOM 658 C CA . ARG A 1 93 ? -22.023 2.442 29.214 1.00 78.75 93 ARG A CA 1
ATOM 659 C C . ARG A 1 93 ? -22.791 1.358 29.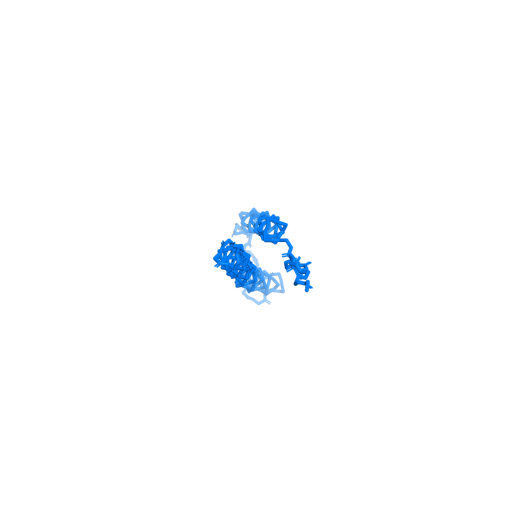985 1.00 78.75 93 ARG A C 1
ATOM 661 O O . ARG A 1 93 ? -23.730 1.667 30.717 1.00 78.75 93 ARG A O 1
ATOM 668 N N . LEU A 1 94 ? -22.450 0.081 29.797 1.00 82.62 94 LEU A N 1
ATOM 669 C CA . LEU A 1 94 ? -23.074 -1.022 30.537 1.00 82.62 94 LEU A CA 1
ATOM 670 C C . LEU A 1 94 ? -22.689 -0.998 32.022 1.00 82.62 94 LEU A C 1
ATOM 672 O O . LEU A 1 94 ? -23.544 -1.256 32.868 1.00 82.62 94 LEU A O 1
ATOM 676 N N . LEU A 1 95 ? -21.442 -0.639 32.340 1.00 81.31 95 LEU A N 1
ATOM 677 C CA . LEU A 1 95 ? -20.975 -0.487 33.721 1.00 81.31 95 LEU A CA 1
ATOM 678 C C . LEU A 1 95 ? -21.659 0.684 34.442 1.00 81.31 95 LEU A C 1
ATOM 680 O O . LEU A 1 95 ? -21.998 0.554 35.615 1.00 81.31 95 LEU A O 1
ATOM 684 N N . GLU A 1 96 ? -21.914 1.797 33.749 1.00 78.56 96 GLU A N 1
ATOM 685 C CA . GLU A 1 96 ? -22.645 2.946 34.306 1.00 78.56 96 GLU A CA 1
ATOM 686 C C . GLU A 1 96 ? -24.117 2.634 34.599 1.00 78.56 96 GLU A C 1
ATOM 688 O O . GLU A 1 96 ? -24.653 3.104 35.594 1.00 78.56 96 GLU A O 1
ATOM 693 N N . LYS A 1 97 ? -24.773 1.818 33.764 1.00 74.06 97 LYS A N 1
ATOM 694 C CA . LYS A 1 97 ? -26.183 1.428 33.949 1.00 74.06 97 LYS A CA 1
ATOM 695 C C . LYS A 1 97 ? -26.414 0.358 35.016 1.00 74.06 97 LYS A C 1
ATOM 697 O O . LYS A 1 97 ? -27.553 0.158 35.424 1.00 74.06 97 LYS A O 1
ATOM 702 N N . GLY A 1 98 ? -25.372 -0.380 35.392 1.00 67.19 98 GLY A N 1
ATOM 703 C CA . GLY A 1 98 ? -25.430 -1.406 36.436 1.00 67.19 98 GLY A CA 1
ATOM 704 C C . GLY A 1 98 ? -25.126 -0.885 37.845 1.00 67.19 98 GLY A C 1
ATOM 705 O O . GLY A 1 98 ? -25.136 -1.681 38.784 1.00 67.19 98 GLY A O 1
ATOM 706 N N . ARG A 1 99 ? -24.817 0.410 37.979 1.00 55.91 99 ARG A N 1
ATOM 707 C CA . ARG A 1 99 ? -24.639 1.140 39.241 1.00 55.91 99 ARG A CA 1
ATOM 708 C C . ARG A 1 99 ? -25.916 1.878 39.620 1.00 55.91 99 ARG A C 1
ATOM 710 O O . ARG A 1 99 ? -26.146 1.980 40.843 1.00 55.91 99 ARG A O 1
#

Foldseek 3Di:
DDDPPLPPDQLVVLLVVLVVLLVVLVVVVVVLVVVCVVCVVVVVVQPPPHPVVVVNVVVVVVSVVSNVVSVVVSVVSNVVSVVSVVVSVVSVVVVVVVD

Secondary structure (DSSP, 8-state):
-------SS-HHHHHHHHHHHHHHHHHHHHHHHHHHHHHTTTTTTS-TT-HHHHHHHHHHHHHHHHHHHHHHHHHHHHHHHHHHHHHHHHHHHHHHHT-

pLDDT: mean 84.13, std 12.51, range [35.16, 94.5]